Protein AF-A0A4R3LM16-F1 (afdb_monomer)

Secondary structure (DSSP, 8-state):
--S-SSSSSEEEHHHHHHHHHHHHHTT-SS-SSEE-GGGSSSTTSPPEEHHHHHHHHHHHHHHH-SS-SSEEEHHHHHSPP-

Solvent-accessible surface area (backbone atoms only — not comparable to full-atom values): 4918 Å² total; per-residue (Å²): 119,95,52,41,82,89,70,82,72,39,32,42,65,66,38,49,48,51,56,66,41,46,70,49,58,74,32,30,82,86,65,81,50,51,28,45,52,89,40,32,98,46,68,84,55,78,69,46,43,46,66,62,51,50,51,52,46,51,53,52,47,58,70,42,27,80,86,70,82,70,44,32,41,68,68,35,69,67,48,76,89,127

Structure (mmCIF, N/CA/C/O backbone):
data_AF-A0A4R3LM16-F1
#
_entry.id   AF-A0A4R3LM16-F1
#
loop_
_atom_site.group_PDB
_atom_site.id
_atom_site.type_symbol
_atom_site.label_atom_id
_atom_site.label_alt_id
_atom_site.label_comp_id
_atom_site.label_asym_id
_atom_site.label_entity_id
_atom_site.label_seq_id
_atom_site.pdbx_PDB_ins_code
_atom_sit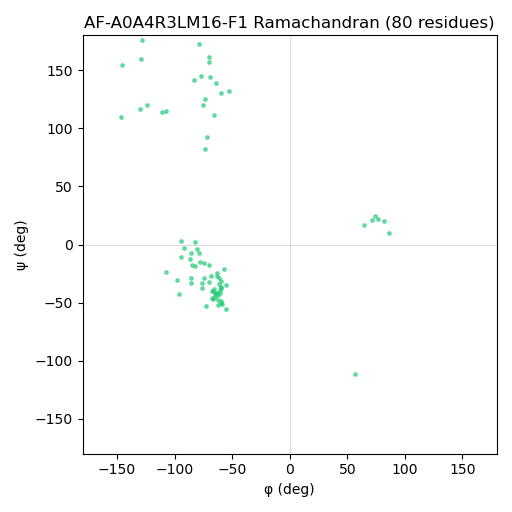e.Cartn_x
_atom_site.Cartn_y
_atom_site.Cartn_z
_atom_site.occupancy
_atom_site.B_iso_or_equiv
_atom_site.auth_seq_id
_atom_site.auth_comp_id
_atom_site.auth_asym_id
_atom_site.auth_atom_id
_atom_site.pdbx_PDB_model_num
ATOM 1 N N . MET A 1 1 ? -15.776 -0.515 1.063 1.00 55.75 1 MET A N 1
ATOM 2 C CA . MET A 1 1 ? -14.420 -0.246 0.525 1.00 55.75 1 MET A CA 1
ATOM 3 C C . MET A 1 1 ? -13.811 -1.583 0.109 1.00 55.75 1 MET A C 1
ATOM 5 O O . MET A 1 1 ? -14.224 -2.583 0.662 1.00 55.75 1 MET A O 1
ATOM 9 N N . ARG A 1 2 ? -12.932 -1.655 -0.904 1.00 69.12 2 ARG A N 1
ATOM 10 C CA . ARG A 1 2 ? -12.414 -2.941 -1.452 1.00 69.12 2 ARG A CA 1
ATOM 11 C C . ARG A 1 2 ? -11.073 -3.386 -0.820 1.00 69.12 2 ARG A C 1
ATOM 13 O O . ARG A 1 2 ? -10.495 -4.376 -1.265 1.00 69.12 2 ARG A O 1
ATOM 20 N N . MET A 1 3 ? -10.592 -2.611 0.159 1.00 76.88 3 MET A N 1
ATOM 21 C CA . MET A 1 3 ? -9.365 -2.821 0.947 1.00 76.88 3 MET A CA 1
ATOM 22 C C . MET A 1 3 ? -9.642 -3.516 2.285 1.00 76.88 3 MET A C 1
ATOM 24 O O . MET A 1 3 ? -8.901 -4.427 2.620 1.00 76.88 3 MET A O 1
ATOM 28 N N . ASP A 1 4 ? -10.700 -3.105 2.981 1.00 82.81 4 ASP A N 1
ATOM 29 C CA . ASP A 1 4 ? -11.225 -3.736 4.197 1.00 82.81 4 ASP A CA 1
ATOM 30 C C . ASP A 1 4 ? -11.761 -5.142 3.850 1.00 82.81 4 ASP A C 1
ATOM 32 O O . ASP A 1 4 ? -12.696 -5.274 3.046 1.00 82.81 4 ASP A O 1
ATOM 36 N N . LEU A 1 5 ? -11.076 -6.182 4.337 1.00 81.25 5 LEU A N 1
ATOM 37 C CA . LEU A 1 5 ? -11.353 -7.592 4.045 1.00 81.25 5 LEU A CA 1
ATOM 38 C C . LEU A 1 5 ? -12.188 -8.250 5.144 1.00 81.25 5 LEU A C 1
ATOM 40 O O . LEU A 1 5 ? -12.938 -9.180 4.835 1.00 81.25 5 LEU A O 1
ATOM 44 N N . ASP A 1 6 ? -12.056 -7.803 6.391 1.00 86.56 6 ASP A N 1
ATOM 45 C CA . ASP A 1 6 ? -12.783 -8.358 7.536 1.00 86.56 6 ASP A CA 1
ATOM 46 C C . ASP A 1 6 ? -14.083 -7.603 7.877 1.00 86.56 6 ASP A C 1
ATOM 48 O O . ASP A 1 6 ? -14.944 -8.138 8.583 1.00 86.56 6 ASP A O 1
ATOM 52 N N . GLY A 1 7 ? -14.294 -6.433 7.273 1.00 84.88 7 GLY A N 1
ATOM 53 C CA . GLY A 1 7 ? -15.501 -5.623 7.380 1.00 84.88 7 GLY A CA 1
ATOM 54 C C . GLY A 1 7 ? -15.553 -4.750 8.632 1.00 84.88 7 GLY A C 1
ATOM 55 O O . GLY A 1 7 ? -16.653 -4.350 9.034 1.00 84.88 7 GLY A O 1
ATOM 56 N N . ASP A 1 8 ? -14.416 -4.471 9.271 1.00 88.12 8 ASP A N 1
ATOM 57 C CA . ASP A 1 8 ? -14.349 -3.707 10.518 1.00 88.12 8 ASP A CA 1
ATOM 58 C C . ASP A 1 8 ? -14.380 -2.170 10.331 1.00 88.12 8 ASP A C 1
ATOM 60 O O . ASP A 1 8 ? -14.394 -1.416 11.313 1.00 88.12 8 ASP A O 1
ATOM 64 N N . ASN A 1 9 ? -14.512 -1.698 9.082 1.00 86.12 9 ASN A N 1
ATOM 65 C CA . ASN A 1 9 ? -14.454 -0.295 8.643 1.00 86.12 9 ASN A CA 1
ATOM 66 C C . ASN A 1 9 ? -13.098 0.392 8.856 1.00 86.12 9 ASN A C 1
ATOM 68 O O . ASN A 1 9 ? -13.016 1.627 8.808 1.00 86.12 9 ASN A O 1
ATOM 72 N N . ARG A 1 10 ? -12.039 -0.381 9.067 1.00 89.62 10 ARG A N 1
ATOM 73 C CA . ARG A 1 10 ? -10.656 0.079 9.129 1.00 89.62 10 ARG A CA 1
ATOM 74 C C . ARG A 1 10 ? -9.827 -0.770 8.177 1.00 89.62 10 ARG A C 1
ATOM 76 O O . ARG A 1 10 ? -10.323 -1.638 7.467 1.00 89.62 10 ARG A O 1
ATOM 83 N N . VAL A 1 11 ? -8.556 -0.420 8.059 1.00 90.69 11 VAL A N 1
ATOM 84 C CA . VAL A 1 11 ? -7.600 -1.184 7.266 1.00 90.69 11 VAL A CA 1
ATOM 85 C C . VAL A 1 11 ? -6.374 -1.432 8.124 1.00 90.69 11 VAL A C 1
ATOM 87 O O . VAL A 1 11 ? -5.669 -0.497 8.504 1.00 90.69 11 VAL A O 1
ATOM 90 N N . SER A 1 12 ? -6.104 -2.701 8.409 1.00 90.75 12 SER A N 1
ATOM 91 C CA . SER A 1 12 ? -4.863 -3.133 9.048 1.00 90.75 12 SER A CA 1
ATOM 92 C C . SER A 1 12 ? -3.669 -2.993 8.107 1.00 90.75 12 SER A C 1
ATOM 94 O O . SER A 1 12 ? -3.791 -3.018 6.878 1.00 90.75 12 SER A O 1
ATOM 96 N N . LEU A 1 13 ? -2.460 -2.985 8.672 1.00 88.38 13 LEU A N 1
ATOM 97 C CA . LEU A 1 13 ? -1.234 -3.099 7.880 1.00 88.38 13 LEU A CA 1
ATOM 98 C C . LEU A 1 13 ? -1.228 -4.362 6.998 1.00 88.38 13 LEU A C 1
ATOM 100 O O . LEU A 1 13 ? -0.691 -4.341 5.890 1.00 88.38 13 LEU A O 1
ATOM 104 N N . ALA A 1 14 ? -1.807 -5.468 7.474 1.00 88.88 14 ALA A N 1
ATOM 105 C CA . ALA A 1 14 ? -1.878 -6.712 6.714 1.00 88.88 14 ALA A CA 1
ATOM 106 C C . ALA A 1 14 ? -2.770 -6.561 5.475 1.00 88.88 14 ALA A C 1
ATOM 108 O O . ALA A 1 14 ? -2.349 -6.916 4.375 1.00 88.88 14 ALA A O 1
ATOM 109 N N . GLU A 1 15 ? -3.953 -5.973 5.631 1.00 89.38 15 GLU A N 1
ATOM 110 C CA . GLU A 1 15 ? -4.888 -5.716 4.533 1.00 89.38 15 GLU A CA 1
ATOM 111 C C . GLU A 1 15 ? -4.355 -4.666 3.563 1.00 89.38 15 GLU A C 1
ATOM 113 O O . GLU A 1 15 ? -4.444 -4.840 2.345 1.00 89.38 15 GLU A O 1
ATOM 118 N N . PHE A 1 16 ? -3.719 -3.615 4.084 1.00 88.31 16 PHE A N 1
ATOM 119 C CA . PHE A 1 16 ? -3.062 -2.597 3.273 1.00 88.31 16 PHE A CA 1
ATOM 120 C C . PHE A 1 16 ? -1.961 -3.214 2.404 1.00 88.31 16 PHE A C 1
ATOM 122 O O . PHE A 1 16 ? -1.929 -3.014 1.185 1.00 88.31 16 PHE A O 1
ATOM 129 N N . ARG A 1 17 ? -1.085 -4.028 3.012 1.00 88.44 17 ARG A N 1
ATOM 130 C CA . ARG A 1 17 ? -0.031 -4.763 2.300 1.00 88.44 17 ARG A CA 1
ATOM 131 C C . ARG A 1 17 ? -0.620 -5.736 1.294 1.00 88.44 17 ARG A C 1
ATOM 133 O O . ARG A 1 17 ? -0.113 -5.806 0.174 1.00 88.44 17 ARG A O 1
ATOM 140 N N . ASP A 1 18 ? -1.669 -6.464 1.662 1.00 87.38 18 ASP A N 1
ATOM 141 C CA . ASP A 1 18 ? -2.293 -7.442 0.783 1.00 87.38 18 ASP A CA 1
ATOM 142 C C . ASP A 1 18 ? -2.873 -6.773 -0.462 1.00 87.38 18 ASP A C 1
ATOM 144 O O . ASP A 1 18 ? -2.522 -7.150 -1.586 1.00 87.38 18 ASP A O 1
ATOM 148 N N . TYR A 1 19 ? -3.682 -5.732 -0.256 1.00 86.19 19 TYR A N 1
ATOM 149 C CA . TYR A 1 19 ? -4.320 -4.965 -1.315 1.00 86.19 19 TYR A CA 1
ATOM 150 C C . TYR A 1 19 ? -3.302 -4.320 -2.253 1.00 86.19 19 TYR A C 1
ATOM 152 O O . TYR A 1 19 ? -3.393 -4.497 -3.470 1.00 86.19 19 TYR A O 1
ATOM 160 N N . MET A 1 20 ? -2.305 -3.619 -1.709 1.00 84.56 20 MET A N 1
ATOM 161 C CA . MET A 1 20 ? -1.305 -2.920 -2.520 1.00 84.56 20 MET A CA 1
ATOM 162 C C . MET A 1 20 ? -0.365 -3.897 -3.242 1.00 84.56 20 MET A C 1
ATOM 164 O O . MET A 1 20 ? 0.009 -3.660 -4.392 1.00 84.56 20 MET A O 1
ATOM 168 N N . SER A 1 21 ? -0.077 -5.057 -2.640 1.00 86.06 21 SER A N 1
ATOM 169 C CA . SER A 1 21 ? 0.758 -6.097 -3.260 1.00 86.06 21 SER A CA 1
ATOM 170 C C . SER A 1 21 ? 0.012 -6.969 -4.274 1.00 86.06 21 SER A C 1
ATOM 172 O O . SER A 1 21 ? 0.641 -7.814 -4.910 1.00 86.06 21 SER A O 1
ATOM 174 N N . ARG A 1 22 ? -1.307 -6.808 -4.481 1.00 86.12 22 ARG A N 1
ATOM 175 C CA . ARG A 1 22 ? -2.032 -7.553 -5.537 1.00 86.12 22 ARG A CA 1
ATOM 176 C C . ARG A 1 22 ? -1.481 -7.253 -6.926 1.00 86.12 22 ARG A C 1
ATOM 178 O O . ARG A 1 22 ? -1.297 -8.169 -7.719 1.00 86.12 22 ARG A O 1
ATOM 185 N N . GLY A 1 23 ? -1.171 -5.987 -7.211 1.00 84.12 23 GLY A N 1
ATOM 186 C CA . GLY A 1 23 ? -0.585 -5.584 -8.493 1.00 84.12 23 GLY A CA 1
ATOM 187 C C . GLY A 1 23 ? 0.845 -6.091 -8.696 1.00 84.12 23 GLY A C 1
ATOM 188 O O . GLY A 1 23 ? 1.259 -6.289 -9.837 1.00 84.12 23 GLY A O 1
ATOM 189 N N . PHE A 1 24 ? 1.579 -6.318 -7.602 1.00 87.31 24 PHE A N 1
ATOM 190 C CA . PHE A 1 24 ? 2.895 -6.952 -7.623 1.00 87.31 24 PHE A CA 1
ATOM 191 C C . PHE A 1 24 ? 2.755 -8.448 -7.907 1.00 87.31 24 PHE A C 1
ATOM 193 O O . PHE A 1 24 ? 3.312 -8.940 -8.877 1.00 87.31 24 PHE A O 1
ATOM 200 N N . ARG A 1 25 ? 1.925 -9.155 -7.129 1.00 85.19 25 ARG A N 1
ATOM 201 C CA . ARG A 1 25 ? 1.681 -10.599 -7.286 1.00 85.19 25 ARG A CA 1
ATOM 202 C C . ARG A 1 25 ? 1.071 -10.975 -8.632 1.00 85.19 25 ARG A C 1
ATOM 204 O O . ARG A 1 25 ? 1.316 -12.059 -9.128 1.00 85.19 25 ARG A O 1
ATOM 211 N N . SER A 1 26 ? 0.301 -10.079 -9.243 1.00 87.12 26 SER A N 1
ATOM 212 C CA . SER A 1 26 ? -0.205 -10.289 -10.602 1.00 87.12 26 SER A CA 1
ATOM 213 C C . SER A 1 26 ? 0.885 -10.205 -11.679 1.00 87.12 26 SER A C 1
ATOM 215 O O . SER A 1 26 ? 0.621 -10.611 -12.809 1.00 87.12 26 SER A O 1
ATOM 217 N N . ARG A 1 27 ? 2.050 -9.621 -11.373 1.00 87.38 27 ARG A N 1
ATOM 218 C CA . ARG A 1 27 ? 3.184 -9.463 -12.298 1.00 87.38 27 ARG A CA 1
ATOM 219 C C . ARG A 1 27 ? 4.357 -10.386 -11.990 1.00 87.38 27 ARG A C 1
ATOM 221 O O . ARG A 1 27 ? 5.138 -10.647 -12.891 1.00 87.38 27 ARG A O 1
ATOM 228 N N . ASP A 1 28 ? 4.468 -10.831 -10.745 1.00 89.25 28 ASP A N 1
ATOM 229 C CA . ASP A 1 28 ? 5.442 -11.812 -10.269 1.00 89.25 28 ASP A CA 1
ATOM 230 C C . ASP A 1 28 ? 5.011 -13.188 -10.785 1.00 89.25 28 ASP A C 1
ATOM 232 O O . ASP A 1 28 ? 4.249 -13.906 -10.135 1.00 89.25 28 ASP A O 1
ATOM 236 N N . LEU A 1 29 ? 5.376 -13.476 -12.036 1.00 86.94 29 LEU A N 1
ATOM 237 C CA . LEU A 1 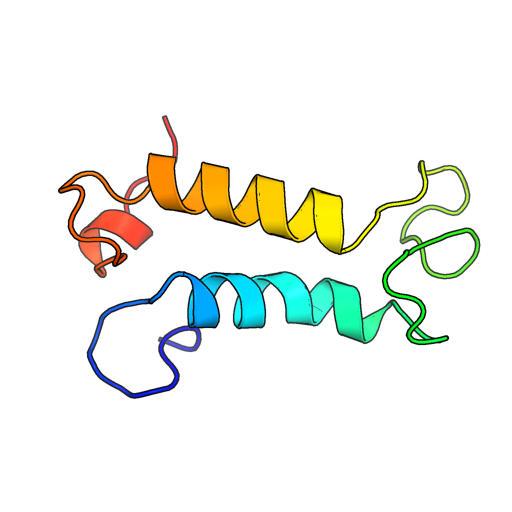29 ? 4.892 -14.642 -12.771 1.00 86.94 29 LEU A CA 1
ATOM 238 C C . LEU A 1 29 ? 5.589 -15.909 -12.293 1.00 86.94 29 LEU A C 1
ATOM 240 O O . LEU A 1 29 ? 4.983 -16.982 -12.302 1.00 86.94 29 LEU A O 1
ATOM 244 N N . ASP A 1 30 ? 6.855 -15.785 -11.899 1.00 89.00 30 ASP A N 1
ATOM 245 C CA . ASP A 1 30 ? 7.626 -16.893 -11.349 1.00 89.00 30 ASP A CA 1
ATOM 246 C C . ASP A 1 30 ? 7.448 -17.056 -9.826 1.00 89.00 30 ASP A C 1
ATOM 248 O O . ASP A 1 30 ? 7.784 -18.111 -9.281 1.00 89.00 30 ASP A O 1
ATOM 252 N N . GLY A 1 31 ? 6.857 -16.065 -9.150 1.00 87.31 31 GLY A N 1
ATOM 253 C CA . GLY A 1 31 ? 6.551 -16.111 -7.722 1.00 87.31 31 GLY A CA 1
ATOM 254 C C . GLY A 1 31 ? 7.793 -16.015 -6.838 1.00 87.31 31 GLY A C 1
ATOM 255 O O . GLY A 1 31 ? 7.763 -16.464 -5.687 1.00 87.31 31 GLY A O 1
ATOM 256 N N . ASN A 1 32 ? 8.897 -15.479 -7.363 1.00 88.69 32 ASN A N 1
ATOM 257 C CA . ASN A 1 32 ? 10.156 -15.344 -6.637 1.00 88.69 32 ASN A CA 1
ATOM 258 C C . ASN A 1 32 ? 10.151 -14.138 -5.667 1.00 88.69 32 ASN A C 1
ATOM 260 O O . ASN A 1 32 ? 11.093 -13.969 -4.883 1.00 88.69 32 ASN A O 1
ATOM 264 N N . GLY A 1 33 ? 9.107 -13.296 -5.702 1.00 88.81 33 GLY A N 1
ATOM 265 C CA . GLY A 1 33 ? 8.989 -12.092 -4.884 1.00 88.81 33 GLY A CA 1
ATOM 266 C C . GLY A 1 33 ? 9.835 -10.915 -5.378 1.00 88.81 33 GLY A C 1
ATOM 267 O O . GLY A 1 33 ? 10.177 -10.034 -4.586 1.00 88.81 33 GLY A O 1
ATOM 268 N N . ILE A 1 34 ? 10.218 -10.881 -6.652 1.00 90.94 34 ILE A N 1
ATOM 269 C CA . ILE A 1 34 ? 11.087 -9.886 -7.290 1.00 90.94 34 ILE A CA 1
ATOM 270 C C . ILE A 1 34 ? 10.629 -9.688 -8.736 1.00 90.94 34 ILE A C 1
ATOM 272 O O . ILE A 1 34 ? 10.900 -10.514 -9.594 1.00 90.94 34 ILE A O 1
ATOM 276 N N . LEU A 1 35 ? 10.054 -8.525 -9.045 1.00 90.50 35 LEU A N 1
ATOM 277 C CA . LEU A 1 35 ? 9.762 -8.170 -10.434 1.00 9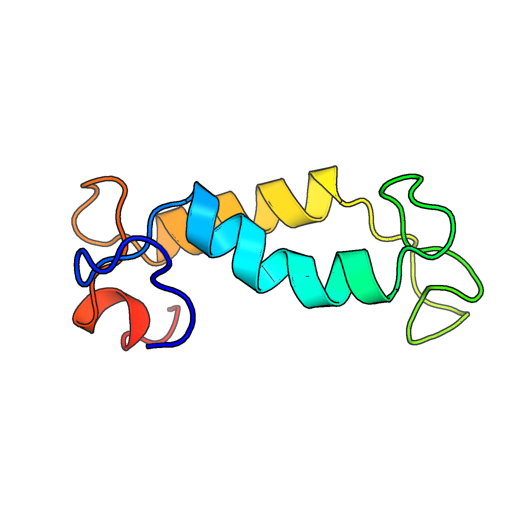0.50 35 LEU A CA 1
ATOM 278 C C . LEU A 1 35 ? 11.051 -7.781 -11.148 1.00 90.50 35 LEU A C 1
ATOM 280 O O . LEU A 1 35 ? 11.703 -6.802 -10.763 1.00 90.50 35 LEU A O 1
ATOM 284 N N . GLN A 1 36 ? 11.396 -8.507 -12.207 1.00 88.94 36 GLN A N 1
ATOM 285 C CA . GLN A 1 36 ? 12.571 -8.224 -13.030 1.00 88.94 36 GLN A CA 1
ATOM 286 C C . GLN A 1 36 ? 12.352 -8.546 -14.513 1.00 88.94 36 GLN A C 1
ATOM 288 O O . GLN A 1 36 ? 11.530 -9.378 -14.886 1.00 88.94 36 GLN A O 1
ATOM 293 N N . GLY A 1 37 ? 13.107 -7.873 -15.388 1.00 86.12 37 GLY A N 1
ATOM 294 C CA . GLY A 1 37 ? 13.075 -8.123 -16.831 1.00 86.12 37 GLY A CA 1
ATOM 295 C C . GLY A 1 37 ? 11.673 -7.970 -17.430 1.00 86.12 37 GLY A C 1
ATOM 296 O O . GLY A 1 37 ? 11.145 -6.865 -17.491 1.00 86.12 37 GLY A O 1
ATOM 297 N N . ALA A 1 38 ? 11.079 -9.084 -17.870 1.00 84.62 38 ALA A N 1
ATOM 298 C CA . ALA A 1 38 ? 9.755 -9.113 -18.499 1.00 84.62 38 ALA A CA 1
ATOM 299 C C . ALA A 1 38 ? 8.585 -8.928 -17.514 1.00 84.62 38 ALA A C 1
ATOM 301 O O . ALA A 1 38 ? 7.468 -8.647 -17.940 1.00 84.62 38 ALA A O 1
ATOM 302 N N . GLU A 1 39 ? 8.829 -9.080 -16.212 1.00 87.25 39 GLU A N 1
ATOM 303 C CA . GLU A 1 39 ? 7.819 -8.892 -15.162 1.00 87.25 39 GLU A CA 1
ATOM 304 C C . GLU A 1 39 ? 7.648 -7.414 -14.785 1.00 87.25 39 GLU A C 1
ATOM 306 O O . GLU A 1 39 ? 6.646 -7.007 -14.187 1.00 87.25 39 GLU A O 1
ATOM 311 N N . LEU A 1 40 ? 8.633 -6.584 -15.140 1.00 84.94 40 LEU A N 1
ATOM 312 C CA . LEU A 1 40 ? 8.562 -5.150 -14.932 1.00 84.94 40 LEU A CA 1
ATOM 313 C C . LEU A 1 40 ? 7.668 -4.496 -15.993 1.00 84.94 40 LEU A C 1
ATOM 315 O O . LEU A 1 40 ? 7.681 -4.889 -17.158 1.00 84.94 40 LEU A O 1
ATOM 319 N N . PRO A 1 41 ? 6.916 -3.446 -15.619 1.00 77.94 41 PRO A N 1
ATOM 320 C CA . PRO A 1 41 ? 6.132 -2.675 -16.582 1.00 77.94 41 PRO A CA 1
ATOM 321 C C . PRO A 1 41 ? 7.013 -1.963 -17.621 1.00 77.94 41 PRO A C 1
ATOM 323 O O . PRO A 1 41 ? 6.545 -1.672 -18.717 1.00 77.94 41 PRO A O 1
ATOM 326 N N . ASP A 1 42 ? 8.271 -1.694 -17.272 1.00 82.50 42 ASP A N 1
ATOM 327 C CA . ASP A 1 42 ? 9.305 -1.212 -18.179 1.00 82.50 42 ASP A CA 1
ATOM 328 C C . ASP A 1 42 ? 10.498 -2.186 -18.109 1.00 82.50 42 ASP A C 1
ATOM 330 O O . ASP A 1 42 ? 11.074 -2.338 -17.026 1.00 82.50 42 ASP A O 1
ATOM 334 N N . PRO A 1 43 ? 10.893 -2.832 -19.223 1.00 73.75 43 PRO A N 1
ATOM 335 C CA . PRO A 1 43 ? 12.033 -3.750 -19.270 1.00 73.75 43 PRO A CA 1
ATOM 336 C C . PRO A 1 43 ? 13.365 -3.132 -18.817 1.00 73.75 43 PRO A C 1
ATOM 338 O O . PRO A 1 43 ? 14.289 -3.865 -18.465 1.00 73.75 43 PRO A O 1
ATOM 341 N N . GLY A 1 44 ? 13.485 -1.799 -18.843 1.00 79.44 44 GLY A N 1
ATOM 342 C CA . GLY A 1 44 ? 14.658 -1.059 -18.371 1.00 79.44 44 GLY A CA 1
ATOM 343 C C . GLY A 1 44 ? 14.589 -0.614 -16.907 1.00 79.44 44 GLY A C 1
ATOM 344 O O . GLY A 1 44 ? 15.547 -0.020 -16.405 1.00 79.44 44 GLY A O 1
ATOM 345 N N . ALA A 1 45 ? 13.477 -0.861 -16.207 1.00 83.19 45 ALA A N 1
ATOM 346 C CA . ALA A 1 45 ? 13.342 -0.477 -14.809 1.00 83.19 45 ALA A CA 1
ATOM 347 C C . ALA A 1 45 ? 14.234 -1.329 -13.892 1.00 83.19 45 ALA A C 1
ATOM 349 O O . ALA A 1 45 ? 14.645 -2.446 -14.207 1.00 83.19 45 ALA A O 1
ATOM 350 N N . ARG A 1 46 ? 14.545 -0.784 -12.713 1.00 85.94 46 ARG A N 1
ATOM 351 C CA . ARG A 1 46 ? 15.283 -1.536 -11.695 1.00 85.94 46 ARG A CA 1
ATOM 352 C C . ARG A 1 46 ? 14.407 -2.657 -11.124 1.00 85.94 46 ARG A C 1
ATOM 354 O O . ARG A 1 46 ? 13.214 -2.416 -10.930 1.00 85.94 46 ARG A O 1
ATOM 361 N N . PRO A 1 47 ? 14.995 -3.824 -10.791 1.00 86.75 47 PRO A N 1
ATOM 362 C CA . PRO A 1 47 ? 14.275 -4.892 -10.117 1.00 86.75 47 PRO A CA 1
ATOM 363 C C . PRO A 1 47 ? 13.589 -4.376 -8.856 1.00 86.75 47 PRO A C 1
ATOM 365 O O . PRO A 1 47 ? 14.213 -3.675 -8.053 1.00 86.75 47 PRO A O 1
ATOM 368 N N . LEU A 1 48 ? 12.315 -4.716 -8.687 1.00 88.38 48 LEU A N 1
ATOM 369 C CA . LEU A 1 48 ? 11.541 -4.338 -7.511 1.00 88.38 48 LEU A CA 1
ATOM 370 C C . LEU A 1 48 ? 11.325 -5.579 -6.654 1.00 88.38 48 LEU A C 1
ATOM 372 O O . LEU A 1 48 ? 10.641 -6.505 -7.078 1.00 88.38 48 LEU A O 1
ATOM 376 N N . ARG A 1 49 ? 11.889 -5.596 -5.445 1.00 90.81 49 ARG A N 1
ATOM 377 C CA . ARG A 1 49 ? 11.677 -6.692 -4.494 1.00 90.81 49 ARG A CA 1
ATOM 378 C C . ARG A 1 49 ? 10.378 -6.473 -3.735 1.00 90.81 49 ARG A C 1
ATOM 380 O O . ARG A 1 49 ? 10.068 -5.355 -3.322 1.00 90.81 49 ARG A O 1
ATOM 387 N N . LEU A 1 50 ? 9.655 -7.557 -3.491 1.00 88.75 50 LEU A N 1
ATOM 388 C CA . LEU A 1 50 ? 8.457 -7.552 -2.667 1.00 88.75 50 LEU A CA 1
ATOM 389 C C . LEU A 1 50 ? 8.794 -7.104 -1.244 1.00 88.75 50 LEU A C 1
ATOM 391 O O . LEU A 1 50 ? 8.041 -6.331 -0.676 1.00 88.75 50 LEU A O 1
ATOM 395 N N . ALA A 1 51 ? 9.938 -7.517 -0.690 1.00 89.06 51 ALA A N 1
ATOM 396 C CA . ALA A 1 51 ? 10.397 -7.058 0.624 1.00 89.06 51 ALA A CA 1
ATOM 397 C C . ALA A 1 51 ? 10.491 -5.521 0.694 1.00 89.06 51 ALA A C 1
ATOM 399 O O . ALA A 1 51 ? 9.791 -4.913 1.500 1.00 89.06 51 ALA A O 1
ATOM 400 N N . ASP A 1 52 ? 11.236 -4.901 -0.226 1.00 90.06 52 ASP A N 1
ATOM 401 C CA . ASP A 1 52 ? 11.372 -3.439 -0.310 1.00 90.06 52 ASP A CA 1
ATOM 402 C C . ASP A 1 52 ? 10.012 -2.7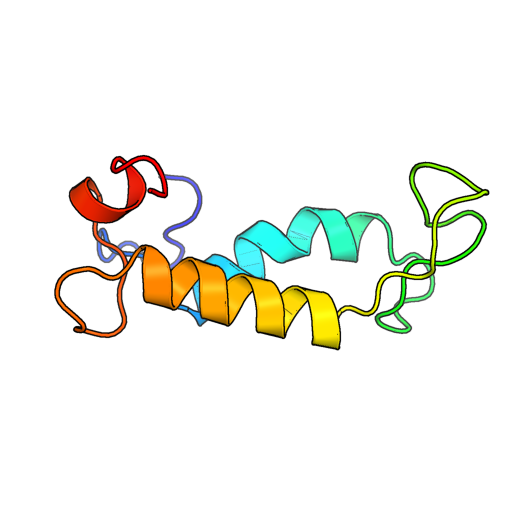54 -0.533 1.00 90.06 52 ASP A C 1
ATOM 404 O O . ASP A 1 52 ? 9.740 -1.667 -0.018 1.00 90.06 52 ASP A O 1
ATOM 408 N N . HIS A 1 53 ? 9.132 -3.382 -1.320 1.00 88.88 53 HIS A N 1
ATOM 409 C CA . HIS A 1 53 ? 7.778 -2.889 -1.540 1.00 88.88 53 HIS A CA 1
ATOM 410 C C . HIS A 1 53 ? 6.956 -2.908 -0.244 1.00 88.88 53 HIS A C 1
ATOM 412 O O . HIS A 1 53 ? 6.309 -1.916 0.081 1.00 88.88 53 HIS A O 1
ATOM 418 N N . LEU A 1 54 ? 7.012 -4.000 0.521 1.00 88.69 54 LEU A N 1
ATOM 419 C CA . LEU A 1 54 ? 6.300 -4.151 1.789 1.00 88.69 54 LEU A CA 1
ATOM 420 C C . LEU A 1 54 ? 6.822 -3.182 2.855 1.00 88.69 54 LEU A C 1
ATOM 422 O O . LEU A 1 54 ? 6.010 -2.629 3.592 1.00 88.69 54 LEU A O 1
ATOM 426 N N . GLU A 1 55 ? 8.133 -2.942 2.918 1.00 91.00 55 GLU A N 1
ATOM 427 C CA . GLU A 1 55 ? 8.713 -1.938 3.819 1.00 91.00 55 GLU A CA 1
ATOM 428 C C . GLU A 1 55 ? 8.208 -0.534 3.481 1.00 91.00 55 GLU A C 1
ATOM 430 O O . GLU A 1 55 ? 7.695 0.169 4.349 1.00 91.00 55 GLU A O 1
ATOM 435 N N . ARG A 1 56 ? 8.232 -0.150 2.200 1.00 89.38 56 ARG A N 1
ATOM 436 C CA . ARG A 1 56 ? 7.684 1.139 1.746 1.00 89.38 56 ARG A CA 1
ATOM 437 C C . ARG A 1 56 ? 6.200 1.292 2.051 1.00 89.38 56 ARG A C 1
ATOM 439 O O . ARG A 1 56 ? 5.755 2.392 2.375 1.00 89.38 56 ARG A O 1
ATOM 446 N N . LEU A 1 57 ? 5.434 0.209 1.928 1.00 89.62 57 LEU A N 1
ATOM 447 C CA . LEU A 1 57 ? 4.021 0.196 2.295 1.00 89.62 57 LEU A CA 1
ATOM 448 C C . LEU A 1 57 ? 3.832 0.361 3.801 1.00 89.62 57 LEU A C 1
ATOM 450 O O . LEU A 1 57 ? 2.943 1.103 4.195 1.00 89.62 57 LEU A O 1
ATOM 454 N N . ALA A 1 58 ? 4.671 -0.263 4.629 1.00 89.62 58 ALA A N 1
ATOM 455 C CA . ALA A 1 58 ? 4.633 -0.081 6.078 1.00 89.62 58 ALA A CA 1
ATOM 456 C C . ALA A 1 58 ? 4.975 1.360 6.483 1.00 89.62 58 ALA A C 1
ATOM 458 O O . ALA A 1 58 ? 4.286 1.947 7.311 1.00 89.62 58 ALA A O 1
ATOM 459 N N . GLU A 1 59 ? 5.975 1.974 5.851 1.00 90.75 59 GLU A N 1
ATOM 460 C CA . GLU A 1 59 ? 6.278 3.389 6.075 1.00 90.75 59 GLU A CA 1
ATOM 461 C C . GLU A 1 59 ? 5.146 4.310 5.606 1.00 90.75 59 GLU A C 1
ATOM 463 O O . GLU A 1 59 ? 4.825 5.292 6.269 1.00 90.75 59 GLU A O 1
ATOM 468 N N . ALA A 1 60 ? 4.556 4.035 4.438 1.00 88.75 60 ALA A N 1
ATOM 469 C CA . ALA A 1 60 ? 3.430 4.811 3.929 1.00 88.75 60 ALA A CA 1
ATOM 470 C C . ALA A 1 60 ? 2.213 4.687 4.851 1.00 88.75 60 ALA A C 1
ATOM 472 O O . ALA A 1 60 ? 1.585 5.695 5.150 1.00 88.75 60 ALA A O 1
ATOM 473 N N . PHE A 1 61 ? 1.944 3.480 5.347 1.00 89.88 61 PHE A N 1
ATOM 474 C CA . PHE A 1 61 ? 0.915 3.212 6.342 1.00 89.88 61 PHE A CA 1
ATOM 475 C C . PHE A 1 61 ? 1.161 4.020 7.615 1.00 89.88 61 PHE A C 1
ATOM 477 O O . PHE A 1 61 ? 0.290 4.770 8.024 1.00 89.88 61 PHE A O 1
ATOM 484 N N . ALA A 1 62 ? 2.369 3.967 8.179 1.00 89.56 62 ALA A N 1
ATOM 485 C CA . ALA A 1 62 ? 2.714 4.721 9.385 1.00 89.56 62 ALA A CA 1
ATOM 486 C C . ALA A 1 62 ? 2.644 6.248 9.194 1.00 89.56 62 ALA A C 1
ATOM 488 O O . ALA A 1 62 ? 2.424 6.984 10.146 1.00 89.56 62 ALA A O 1
ATOM 489 N N . ARG A 1 63 ? 2.840 6.748 7.966 1.00 89.25 63 ARG A N 1
ATOM 490 C CA . ARG A 1 63 ? 2.626 8.170 7.636 1.00 89.25 63 ARG A CA 1
ATOM 491 C C . ARG A 1 63 ? 1.142 8.537 7.545 1.00 89.25 63 ARG A C 1
ATOM 493 O O . ARG A 1 63 ? 0.793 9.698 7.751 1.00 89.25 63 ARG A O 1
ATOM 500 N N . GLN A 1 64 ? 0.305 7.574 7.177 1.00 87.81 64 GLN A N 1
ATOM 501 C CA . GLN A 1 64 ? -1.134 7.739 7.004 1.00 87.81 64 GLN A CA 1
ATOM 502 C C . GLN A 1 64 ? -1.890 7.560 8.332 1.00 87.81 64 GLN A C 1
ATOM 504 O O . GLN A 1 64 ? -2.886 8.248 8.540 1.00 87.81 64 GLN A O 1
ATOM 509 N N . ASP A 1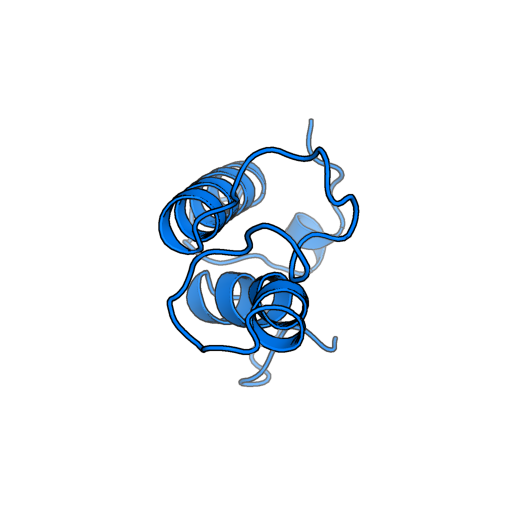 65 ? -1.389 6.692 9.213 1.00 90.44 65 ASP A N 1
ATOM 510 C CA . ASP A 1 65 ? -1.866 6.450 10.577 1.00 90.44 65 ASP A CA 1
ATOM 511 C C . ASP A 1 65 ? -1.480 7.652 11.447 1.00 90.44 65 ASP A C 1
ATOM 513 O O . ASP A 1 65 ? -0.354 7.788 11.935 1.00 90.44 65 ASP A O 1
ATOM 517 N N . ARG A 1 66 ? -2.400 8.612 11.549 1.00 87.88 66 ARG A N 1
ATOM 518 C CA . ARG A 1 66 ? -2.149 9.896 12.216 1.00 87.88 66 ARG A CA 1
ATOM 519 C C . ARG A 1 66 ? -2.405 9.795 13.704 1.00 87.88 66 ARG A C 1
ATOM 521 O O . ARG A 1 66 ? -1.836 10.583 14.463 1.00 87.88 66 ARG A O 1
ATOM 528 N N . ASN A 1 67 ? -3.311 8.908 14.096 1.00 89.44 67 ASN A N 1
ATOM 529 C CA . ASN A 1 67 ? -3.666 8.691 15.488 1.00 89.44 67 ASN A CA 1
ATOM 530 C C . ASN A 1 67 ? -2.700 7.700 16.184 1.00 89.44 67 ASN A C 1
ATOM 532 O O . ASN A 1 67 ? -2.595 7.734 17.412 1.00 89.44 67 ASN A O 1
ATOM 536 N N . GLY A 1 68 ? -1.931 6.920 15.416 1.00 88.62 68 GLY A N 1
ATOM 537 C CA . GLY A 1 68 ? -0.936 5.963 15.891 1.00 88.62 68 GLY A CA 1
ATOM 538 C C . GLY A 1 68 ? -1.542 4.696 16.491 1.00 88.62 68 GLY A C 1
ATOM 539 O O . GLY A 1 68 ? -0.916 4.088 17.366 1.00 88.62 68 GLY A O 1
ATOM 540 N N . ASP A 1 69 ? -2.765 4.330 16.105 1.00 89.81 69 ASP A N 1
ATOM 541 C CA . ASP A 1 69 ? -3.486 3.178 16.650 1.00 89.81 69 ASP A CA 1
ATOM 542 C C . ASP A 1 69 ? -3.149 1.857 15.936 1.00 89.81 69 ASP A C 1
ATOM 544 O O . ASP A 1 69 ? -3.524 0.782 16.419 1.00 89.81 69 ASP A O 1
ATOM 548 N N . GLY A 1 70 ? -2.378 1.920 14.844 1.00 89.50 70 GLY A N 1
ATOM 549 C CA . GLY A 1 70 ? -1.973 0.771 14.041 1.00 89.50 70 GLY A CA 1
ATOM 550 C C . GLY A 1 70 ? -2.981 0.373 12.961 1.00 89.50 70 GLY A C 1
ATOM 551 O O . GLY A 1 70 ? -2.814 -0.690 12.350 1.00 89.50 70 GLY A O 1
ATOM 552 N N . TRP A 1 71 ? -3.995 1.202 12.713 1.00 91.12 71 TRP A N 1
ATOM 553 C CA . TRP A 1 71 ? -5.047 1.022 11.717 1.00 91.12 71 TRP A CA 1
ATOM 554 C C . TRP A 1 71 ? -5.178 2.287 10.869 1.00 91.12 71 TRP A C 1
ATOM 556 O O . TRP A 1 71 ? -4.729 3.359 11.247 1.0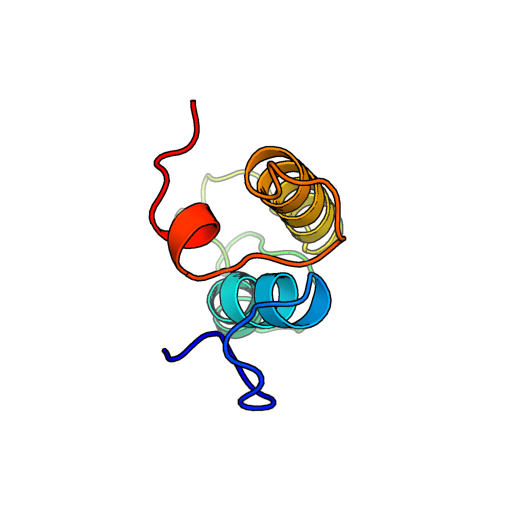0 91.12 71 TRP A O 1
ATOM 566 N N . LEU A 1 72 ? -5.774 2.155 9.684 1.00 89.94 72 LEU A N 1
ATOM 567 C CA . LEU A 1 72 ? -6.207 3.309 8.903 1.00 89.94 72 LEU A CA 1
ATOM 568 C C . LEU A 1 72 ? -7.720 3.347 8.866 1.00 89.94 72 LEU A C 1
ATOM 570 O O . LEU A 1 72 ? -8.358 2.472 8.271 1.00 89.94 72 LEU A O 1
ATOM 574 N N . ASP A 1 73 ? -8.291 4.374 9.477 1.00 89.88 73 ASP A N 1
ATOM 575 C CA . ASP A 1 73 ? -9.712 4.646 9.343 1.00 89.88 73 ASP A CA 1
ATOM 576 C C . ASP A 1 73 ? -10.040 5.337 8.001 1.00 89.88 73 ASP A C 1
ATOM 578 O O . ASP A 1 73 ? -9.175 5.723 7.205 1.00 89.88 73 ASP A O 1
ATOM 582 N N . ALA A 1 74 ? -11.332 5.492 7.709 1.00 84.38 74 ALA A N 1
ATOM 583 C CA . ALA A 1 74 ? -11.785 6.145 6.483 1.00 84.38 74 ALA A CA 1
ATOM 584 C C . ALA A 1 74 ? -11.306 7.605 6.345 1.00 84.38 74 ALA A C 1
ATOM 586 O O . ALA A 1 74 ? -11.117 8.079 5.222 1.00 84.38 74 ALA A O 1
ATOM 587 N N . ALA A 1 75 ? -11.131 8.328 7.455 1.00 85.56 75 ALA A N 1
ATOM 588 C CA . ALA A 1 75 ? -10.658 9.709 7.453 1.00 85.56 75 ALA A CA 1
ATOM 589 C C . ALA A 1 75 ? -9.146 9.778 7.195 1.00 85.56 75 ALA A C 1
ATOM 591 O O . ALA A 1 75 ? -8.687 10.657 6.461 1.00 8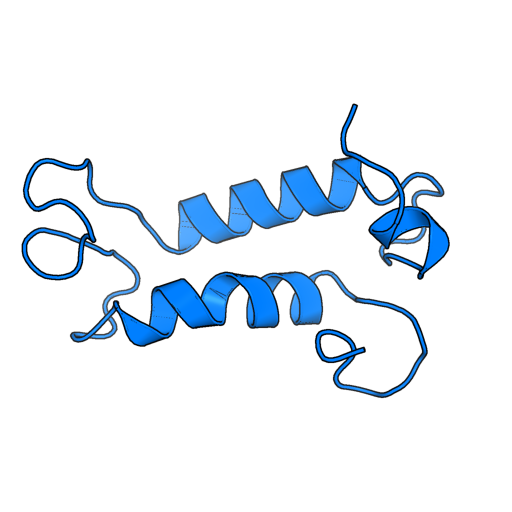5.56 75 ALA A O 1
ATOM 592 N N . GLU A 1 76 ? -8.388 8.833 7.740 1.00 88.31 76 GLU A N 1
ATOM 593 C CA . GLU A 1 76 ? -6.960 8.662 7.507 1.00 88.31 76 GLU A CA 1
ATOM 594 C C . GLU A 1 76 ? -6.695 8.239 6.070 1.00 88.31 76 GLU A C 1
ATOM 596 O O . GLU A 1 76 ? -5.897 8.889 5.410 1.00 88.31 76 GLU A O 1
ATOM 601 N N . LEU A 1 77 ? -7.430 7.271 5.514 1.00 81.06 77 LEU A N 1
ATOM 602 C CA . LEU A 1 77 ? -7.343 6.889 4.094 1.00 81.06 77 LEU A CA 1
ATOM 603 C C . LEU A 1 77 ? -7.712 8.027 3.134 1.00 81.06 77 LEU A C 1
ATOM 605 O O . LEU A 1 77 ? -7.150 8.124 2.043 1.00 81.06 77 LEU A O 1
ATOM 609 N N . ALA A 1 78 ? -8.662 8.883 3.517 1.00 79.06 78 ALA A N 1
ATOM 610 C CA . ALA A 1 78 ? -9.063 10.038 2.717 1.00 79.06 78 ALA A CA 1
ATOM 611 C C . ALA A 1 78 ? -8.079 11.215 2.822 1.00 79.06 78 ALA A C 1
ATOM 613 O O . ALA A 1 78 ? -8.137 12.139 2.003 1.00 79.06 78 ALA A O 1
ATOM 614 N N . ALA A 1 79 ? -7.182 11.212 3.811 1.00 72.44 79 ALA A N 1
ATOM 615 C CA 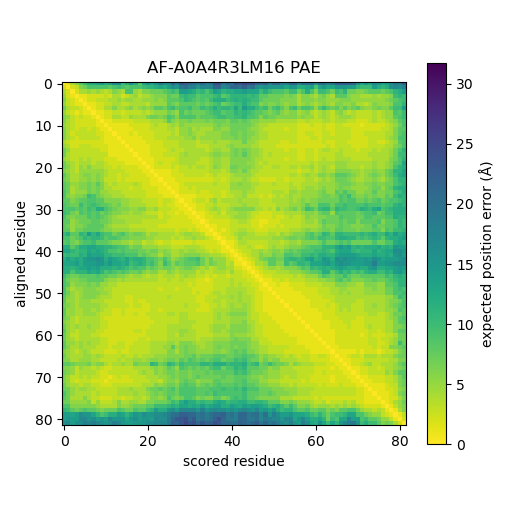. ALA A 1 79 ? -6.184 12.255 3.952 1.00 72.44 79 ALA A CA 1
ATOM 616 C C . ALA A 1 79 ? -5.097 12.089 2.872 1.00 72.44 79 ALA A C 1
ATOM 618 O O . ALA A 1 79 ? -4.485 11.026 2.765 1.00 72.44 79 ALA A O 1
ATOM 619 N N . PRO A 1 80 ? -4.809 13.120 2.061 1.00 59.09 80 PRO A N 1
ATOM 620 C CA . PRO A 1 80 ? -3.675 13.061 1.153 1.00 59.09 80 PRO A CA 1
ATOM 621 C C . PRO A 1 80 ? -2.367 12.971 1.963 1.00 59.09 80 PRO A C 1
ATOM 623 O O . PRO A 1 80 ? -2.237 13.684 2.968 1.00 59.09 80 PRO A O 1
ATOM 626 N N . PRO A 1 81 ? -1.397 12.137 1.538 1.00 56.78 81 PRO A N 1
ATOM 627 C CA . PRO A 1 81 ? -0.078 12.102 2.162 1.00 56.78 81 PRO A CA 1
ATOM 628 C C . PRO A 1 81 ? 0.561 13.496 2.049 1.00 56.78 81 PRO A C 1
ATOM 630 O O . PRO A 1 81 ? 0.530 14.102 0.976 1.00 56.78 81 PRO A O 1
ATOM 633 N N . ARG A 1 82 ? 1.067 14.029 3.168 1.00 57.12 82 ARG A N 1
ATOM 634 C CA . ARG A 1 82 ? 1.745 15.336 3.234 1.00 57.12 82 ARG A CA 1
ATOM 635 C C . ARG A 1 82 ? 3.241 15.210 2.990 1.00 57.12 82 ARG A C 1
ATOM 637 O O . ARG A 1 82 ? 3.804 14.166 3.385 1.00 57.12 82 ARG A O 1
#

Radius of gyration: 14.32 Å; Cα contacts (8 Å, |Δi|>4): 88; chains: 1; bounding box: 31×32×36 Å

Foldseek 3Di:
DVQDPPPPQKHALVSLLVVVCPLVVVLPPVVPQKQAQNSDPDNPDDIDGSVNVSVVSVVVQCQLCPVNPRIHHPVSVPDDRD

Nearest PDB structures (foldseek):
  8fns-assembly1_A  TM=7.697E-01  e=1.721E-04  Methylorubrum extorquens AM1
  4yge-assembly3_F  TM=3.828E-01  e=2.272E-02  Homo sapiens
  3lcp-assembly1_C  TM=3.788E-01  e=5.296E-02  Homo sapiens
  3pm8-assembly1_B  TM=2.852E-01  e=3.358E-02  Plasmodium falciparum K1
  5fyx-assembly1_A  TM=3.692E-01  e=1.710E-01  Drosophila melanogaster

pLDDT: mean 85.25, std 7.63, range [55.75, 91.12]

Organism: NCBI:txid634155

InterPro domains:
  IPR002048 EF-hand domain [PF13202] (2-18)
  IPR002048 EF-hand domain [PF13202] (59-78)
  IPR002048 EF-hand domain [PS50222] (1-26)
  IPR002048 EF-hand domain [PS50222] (52-82)
  IPR011992 EF-hand domain pair [SSF47473] (2-78)
  IPR018247 EF-Hand 1, calcium-binding site [PS00018] (4-16)
  IPR018247 EF-Hand 1, calcium-binding site [PS00018] (65-77)

Sequence (82 aa):
MRMDLDGDNRVSLAEFRDYMSRGFRSRDLDGNGILQGAELPDPGARPLRLADHLERLAEAFARQDRNGDGWLDAAELAAPPR

Mean predicted aligned error: 5.61 Å

=== Feature glossary ===
Legend for the data blocks above and below:

— What the protein is —

The amino-acid sequence is the protein's primary structure: the linear order of residues from the N-terminus to the C-terminus, written in one-letter code. Everything else here — the 3D coordinates, the secondary structure, the domain annotations — is ultimately a consequence of this string.

Database cross-references. InterPro integrates a dozen domain/family signature databases into unified entries with residue-range hits. GO terms attach function/process/location labels with evidence codes. CATH codes position the fold in a four-level structural taxonomy. Organism is the NCBI-taxonomy species name.

— Where its atoms are —

The mmCIF block holds the 3D Cartesian coordinates of each backbone atom (N, Cα, C, O) in ångströms. mmCIF is the PDB's canonical archive format — a tagged-loop text representation of the atomic model.

The six renders are orthographic views along the three Cartesian axes in both directions. Representation (cartoon, sticks, or surface) and color scheme (sequence-rainbow or by-chain) vary across proteins so the training set covers all the common visualization conventions.

— Local backbone conformation —

Secondary structure is the local, repeating backbone conformation. DSSP classifies it into eight states by reading the hydrogen-bond network: three helix types (H, G, I), two β types (E, B), two non-regular types (T, S), and unstructured coil (-).

SS3 is a coarse helix/strand/coil call (letters a/b/c) made by the P-SEA algorithm from inter-Cα distances and dihedrals. It is less detailed than DSSP but needs only Cα positions.

Backbone dihedral angles. Every residue except chain termini has a φ (preceding-C → N → Cα → C) and a ψ (N → Cα → C → next-N). They are reported in degrees following the IUPAC sign convention. Secondary structure is essentially a statement about which (φ, ψ) basin each residue occupies.

— Global shape and packing —

The geometric summary reports three shape descriptors. Rg (radius of gyration) measures how spread out the Cα atoms are about their centre of mass; compact globular proteins have small Rg, elongated or unfolded ones large. Cα contacts (<8 Å, |i−j|>4) count long-range residue pairs in spatial proximity — high for tightly packed folds, near zero for rods or random coil. The bounding-box extents give the protein's footprint along x, y, z in Å.

Solvent accessibility: the surface area of each residue that a 1.4 Å water probe can touch, in Å². When only backbone atoms are present the absolute values are lower than full-atom SASA (side chains contribute most of the area) and are flagged as backbone-only.

Plot images: a contact map (which residues are close in 3D, as an N×N binary image), a Ramachandran scatter (backbone torsion angles, revealing secondary-structure composition at a glance), and — for AlphaFold structures — a PAE heatmap (pairwise prediction confidence).

— Structural neighborhood —

Foldseek's 3Di representation compresses backbone geometry into a per-residue letter drawn from a learned twenty-state alphabet. It captures the tertiary interaction pattern around each residue — which residues are packed against it in space, regardless of where they are in sequence.

Structural nearest neighbors (via Foldseek easy-search vs the PDB). Reported per hit: target PDB id, E-value, and alignment TM-score. A TM-score above ~0.5 is the conventional threshold for 'same fold'.

— Confidence and disorder —

pLDDT (predicted Local Distance Difference Test) is AlphaFold's per-residue confidence score, ranging from 0 to 100. Values above 90 indicate high confidence (typically well-packed cores); 70–90 is confident; 50–70 low confidence; below 50 usually means the region is disordered or the prediction is unreliable there. AlphaFold stores pLDDT in the mmCIF B-factor column.

For experimental (PDB) structures, the B-factor (temperature factor) quantifies the positional spread of each atom in the crystal — a combination of thermal vibration and static disorder — in units of Å². High B-factors mark flexible loops or poorly resolved regions; low B-factors mark the rigid, well-ordered core.

Predicted Aligned Error (PAE) is an AlphaFold confidence matrix: entry (i, j) is the expected error in the position of residu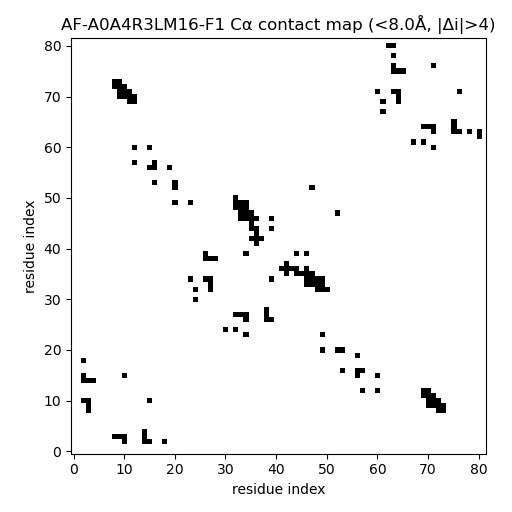e j, in ångströms, when the prediction is superimposed on the true structure at residue i. Low PAE within a block of residues means that block is internally rigid and well-predicted; high PAE between two blocks means their relative placement is uncertain even if each block individually is confident.